Protein AF-A0A2G2V8J3-F1 (afdb_monomer)

Mean predicted aligned error: 16.58 Å

Radius of gyration: 38.77 Å; Cα contacts (8 Å, |Δi|>4): 36; chains: 1; bounding box: 82×84×85 Å

pLDDT: mean 80.0, std 15.01, range [38.22, 96.44]

Organism: Capsicum baccatum (NCBI:txid33114)

Secondary structure (DSSP, 8-state):
-EE--TT--PPEESS-HHHHHHHHHHHHHHHTTTHHHHHHHHHHHHHHHHHHHHHHHHHHHHHHHHHHHHHHHHHHHTTSS-GGGS-HHHHHHHHHHHHHHHHHHHHHHHHHHHHHHHHHTTS------------

Structure (mmCIF, N/CA/C/O backbone):
data_AF-A0A2G2V8J3-F1
#
_entry.id   AF-A0A2G2V8J3-F1
#
loop_
_atom_site.group_PDB
_atom_site.id
_atom_site.type_symbol
_atom_site.label_atom_id
_atom_site.label_alt_id
_atom_site.label_comp_id
_atom_site.label_asym_id
_atom_site.label_entity_id
_atom_site.label_seq_id
_atom_site.pdbx_PDB_ins_code
_atom_site.Cartn_x
_atom_site.Cartn_y
_atom_site.Cartn_z
_atom_site.occupancy
_atom_site.B_iso_or_equiv
_atom_site.auth_seq_id
_atom_site.auth_comp_id
_atom_site.auth_asym_id
_atom_site.auth_atom_id
_atom_site.pdbx_PDB_model_num
ATOM 1 N N . MET A 1 1 ? 18.088 -3.657 -42.955 1.00 77.06 1 MET A N 1
ATOM 2 C CA . MET A 1 1 ? 17.715 -4.790 -42.081 1.00 77.06 1 MET A CA 1
ATOM 3 C C . MET A 1 1 ? 18.336 -6.025 -42.692 1.00 77.06 1 MET A C 1
ATOM 5 O O . MET A 1 1 ? 18.306 -6.127 -43.914 1.00 77.06 1 MET A O 1
ATOM 9 N N . PHE A 1 2 ? 18.952 -6.873 -41.874 1.00 82.31 2 PHE A N 1
ATOM 10 C CA . PHE A 1 2 ? 19.597 -8.106 -42.318 1.00 82.31 2 PHE A CA 1
ATOM 11 C C . PHE A 1 2 ? 18.751 -9.293 -41.880 1.00 82.31 2 PHE A C 1
ATOM 13 O O . PHE A 1 2 ? 18.288 -9.318 -40.740 1.00 82.31 2 PHE A O 1
ATOM 20 N N . PHE A 1 3 ? 18.558 -10.244 -42.781 1.00 80.12 3 PHE A N 1
ATOM 21 C CA . PHE A 1 3 ? 17.902 -11.509 -42.501 1.00 80.12 3 PHE A CA 1
ATOM 22 C C . PHE A 1 3 ? 18.919 -12.619 -42.737 1.00 80.12 3 PHE A C 1
ATOM 24 O O . PHE A 1 3 ? 19.549 -12.674 -43.794 1.00 80.12 3 PHE A O 1
ATOM 31 N N . PHE A 1 4 ? 19.087 -13.464 -41.726 1.00 80.56 4 PHE A N 1
ATOM 32 C CA . PHE A 1 4 ? 19.989 -14.604 -41.762 1.00 80.56 4 PHE A CA 1
ATOM 33 C C . PHE A 1 4 ? 19.150 -15.870 -41.684 1.00 80.56 4 PHE A C 1
ATOM 35 O O . PHE A 1 4 ? 18.412 -16.061 -40.716 1.00 80.56 4 PHE A O 1
ATOM 42 N N . THR A 1 5 ? 19.266 -16.720 -42.697 1.00 79.56 5 THR A N 1
ATOM 43 C CA . THR A 1 5 ? 18.651 -18.046 -42.693 1.00 79.56 5 THR A CA 1
ATOM 44 C C . THR A 1 5 ? 19.705 -19.049 -42.222 1.00 79.56 5 THR A C 1
ATOM 46 O O . THR A 1 5 ? 20.766 -19.134 -42.842 1.00 79.56 5 THR A O 1
ATOM 49 N N . PRO A 1 6 ? 19.477 -19.796 -41.126 1.00 73.50 6 PRO A N 1
ATOM 50 C CA . PRO A 1 6 ? 20.448 -20.774 -40.641 1.00 73.50 6 PRO A CA 1
ATOM 51 C C . PRO A 1 6 ? 20.779 -21.816 -41.721 1.00 73.50 6 PRO A C 1
ATOM 53 O O . PRO A 1 6 ? 19.875 -22.447 -42.262 1.00 73.50 6 PRO A O 1
ATOM 56 N N . GLY A 1 7 ? 22.067 -21.999 -42.024 1.00 77.75 7 GLY A N 1
ATOM 57 C CA . GLY A 1 7 ? 22.545 -22.952 -43.037 1.00 77.75 7 GLY A CA 1
ATOM 58 C C . GLY A 1 7 ? 22.654 -22.399 -44.463 1.00 77.75 7 GLY A C 1
ATOM 59 O O . GLY A 1 7 ? 23.216 -23.078 -45.317 1.00 77.75 7 GLY A O 1
ATOM 60 N N . ASP A 1 8 ? 22.189 -21.173 -44.712 1.00 77.19 8 ASP A N 1
ATOM 61 C CA . ASP A 1 8 ? 22.375 -20.472 -45.984 1.00 77.19 8 ASP A CA 1
ATOM 62 C C . ASP A 1 8 ? 23.492 -19.424 -45.845 1.00 77.19 8 ASP A C 1
ATOM 64 O O . ASP A 1 8 ? 23.569 -18.698 -44.851 1.00 77.19 8 ASP A O 1
ATOM 68 N N . GLN A 1 9 ? 24.383 -19.352 -46.834 1.00 72.56 9 GLN A N 1
ATOM 69 C CA . GLN A 1 9 ? 25.459 -18.353 -46.866 1.00 72.56 9 GLN A CA 1
ATOM 70 C C . GLN A 1 9 ? 24.984 -17.011 -47.438 1.00 72.56 9 GLN A C 1
ATOM 72 O O . GLN A 1 9 ? 25.687 -16.005 -47.319 1.00 72.56 9 GLN A O 1
ATOM 77 N N . ASN A 1 10 ? 23.792 -16.971 -48.039 1.00 76.00 10 ASN A N 1
ATOM 78 C CA . ASN A 1 10 ? 23.247 -15.755 -48.619 1.00 76.00 10 ASN A CA 1
ATOM 79 C C . ASN A 1 10 ? 22.526 -14.901 -47.575 1.00 76.00 10 ASN A C 1
ATOM 81 O O . ASN A 1 10 ? 21.530 -15.293 -46.969 1.00 76.00 10 ASN A O 1
ATOM 85 N N . ILE A 1 11 ? 23.019 -13.676 -47.404 1.00 78.38 11 ILE A N 1
ATOM 86 C CA . ILE A 1 11 ? 22.419 -12.679 -46.522 1.00 78.38 11 ILE A CA 1
ATOM 87 C C . ILE A 1 11 ? 21.418 -11.858 -47.335 1.00 78.38 11 ILE A C 1
ATOM 89 O O . ILE A 1 11 ? 21.801 -11.142 -48.263 1.00 78.38 11 ILE A O 1
ATOM 93 N N . PHE A 1 12 ? 20.141 -11.895 -46.954 1.00 83.44 12 PHE A N 1
ATOM 94 C CA . PHE A 1 12 ? 19.150 -10.990 -47.529 1.00 83.44 12 PHE A CA 1
ATOM 95 C C . PHE A 1 12 ? 19.192 -9.640 -46.803 1.00 83.44 12 PHE A C 1
ATOM 97 O O . PHE A 1 12 ? 19.052 -9.555 -45.577 1.00 83.44 12 PHE A O 1
ATOM 104 N N . ALA A 1 13 ? 19.390 -8.566 -47.567 1.00 85.25 13 ALA A N 1
ATOM 105 C CA . ALA A 1 13 ? 19.515 -7.213 -47.044 1.00 85.25 13 ALA A CA 1
ATOM 106 C C . ALA A 1 13 ? 18.513 -6.268 -47.714 1.00 85.25 13 ALA A C 1
ATOM 108 O O . ALA A 1 13 ? 18.582 -6.016 -48.914 1.00 85.25 13 ALA A O 1
ATOM 109 N N . TRP A 1 14 ? 17.615 -5.694 -46.909 1.00 81.81 14 TRP A N 1
ATOM 110 C CA . TRP A 1 14 ? 16.619 -4.720 -47.364 1.00 81.81 14 TRP A CA 1
ATOM 111 C C . TRP A 1 14 ? 16.950 -3.298 -46.876 1.00 81.81 14 TRP A C 1
ATOM 113 O O . TRP A 1 14 ? 17.264 -3.128 -45.681 1.00 81.81 14 TRP A O 1
ATOM 123 N N . PRO A 1 15 ? 16.833 -2.258 -47.731 1.00 83.69 15 PRO A N 1
ATOM 124 C CA . PRO A 1 15 ? 16.430 -2.292 -49.153 1.00 83.69 15 PRO A CA 1
ATOM 125 C C . PRO A 1 15 ? 17.552 -2.712 -50.114 1.00 83.69 15 PRO A C 1
ATOM 127 O O . PRO A 1 15 ? 17.286 -3.163 -51.219 1.00 83.69 15 PRO A O 1
ATOM 130 N N . SER A 1 16 ? 18.806 -2.573 -49.691 1.00 88.75 16 SER A N 1
ATOM 131 C CA . SER A 1 16 ? 19.978 -3.117 -50.375 1.00 88.75 16 SER A CA 1
ATOM 132 C C . SER A 1 16 ? 21.076 -3.405 -49.358 1.00 88.75 16 SER A C 1
ATOM 134 O O . SER A 1 16 ? 21.029 -2.904 -48.228 1.00 88.75 16 SER A O 1
ATOM 136 N N . LEU A 1 17 ? 22.090 -4.176 -49.758 1.00 85.88 17 LEU A N 1
ATOM 137 C CA . LEU A 1 17 ? 23.235 -4.494 -48.905 1.00 85.88 17 LEU A CA 1
ATOM 138 C C . LEU A 1 17 ? 23.940 -3.231 -48.398 1.00 85.88 17 LEU A C 1
ATOM 140 O O . LEU A 1 17 ? 24.174 -3.099 -47.197 1.00 85.88 17 LEU A O 1
ATOM 144 N N . THR A 1 18 ? 24.206 -2.272 -49.287 1.00 88.31 18 THR A N 1
ATOM 145 C CA . THR A 1 18 ? 24.854 -0.999 -48.943 1.00 88.31 18 THR A CA 1
ATOM 146 C C . THR A 1 18 ? 24.011 -0.195 -47.963 1.00 88.31 18 THR A C 1
ATOM 148 O O . THR A 1 18 ? 24.503 0.200 -46.913 1.00 88.31 18 THR A O 1
ATOM 151 N N . GLN A 1 19 ? 22.711 -0.033 -48.232 1.00 87.62 19 GLN A N 1
ATOM 152 C CA . GLN A 1 19 ? 21.832 0.738 -47.350 1.00 87.62 19 GLN A CA 1
ATOM 153 C C . GLN A 1 19 ? 21.640 0.066 -45.986 1.00 87.62 19 GLN A C 1
ATOM 155 O O . GLN A 1 19 ? 21.563 0.745 -44.963 1.00 87.62 19 GLN A O 1
ATOM 160 N N . ALA A 1 20 ? 21.550 -1.264 -45.941 1.00 86.88 20 ALA A N 1
ATOM 161 C CA . ALA A 1 20 ? 21.484 -2.005 -44.687 1.00 86.88 20 ALA A CA 1
ATOM 162 C C . ALA A 1 20 ? 22.793 -1.876 -43.893 1.00 86.88 20 ALA A C 1
ATOM 164 O O . ALA A 1 20 ? 22.743 -1.655 -42.682 1.00 86.88 20 ALA A O 1
ATOM 165 N N . THR A 1 21 ? 23.936 -1.945 -44.576 1.00 87.44 21 THR A N 1
ATOM 166 C CA . THR A 1 21 ? 25.267 -1.765 -43.984 1.00 87.44 21 THR A CA 1
ATOM 167 C C . THR A 1 21 ? 25.442 -0.354 -43.434 1.00 87.44 21 THR A C 1
ATOM 169 O O . THR A 1 21 ? 25.828 -0.207 -42.279 1.00 87.44 21 THR A O 1
ATOM 172 N N . ASP A 1 22 ? 25.085 0.681 -44.196 1.00 88.56 22 ASP A N 1
ATOM 173 C CA . ASP A 1 22 ? 25.163 2.076 -43.751 1.00 88.56 22 ASP A CA 1
ATOM 174 C C . ASP A 1 22 ? 24.233 2.343 -42.572 1.00 88.56 22 ASP A C 1
ATOM 176 O O . ASP A 1 22 ? 24.622 3.002 -41.611 1.00 88.56 22 ASP A O 1
ATOM 180 N N . ARG A 1 23 ? 23.021 1.773 -42.575 1.00 83.56 23 ARG A N 1
ATOM 181 C CA . ARG A 1 23 ? 22.119 1.852 -41.416 1.00 83.56 23 ARG A CA 1
ATOM 182 C C . ARG A 1 23 ? 22.731 1.213 -40.175 1.00 83.56 23 ARG A C 1
ATOM 184 O O . ARG A 1 23 ? 22.620 1.797 -39.102 1.00 83.56 23 ARG A O 1
ATOM 191 N N . VAL A 1 24 ? 23.373 0.051 -40.299 1.00 83.19 24 VAL A N 1
ATOM 192 C CA . VAL A 1 24 ? 24.047 -0.599 -39.164 1.00 83.19 24 VAL A CA 1
ATOM 193 C C . VAL A 1 24 ? 25.260 0.207 -38.709 1.00 83.19 24 VAL A C 1
ATOM 195 O O . VAL A 1 24 ? 25.404 0.426 -37.512 1.00 83.19 24 VAL A O 1
ATOM 198 N N . LYS A 1 25 ? 26.082 0.727 -39.625 1.00 84.25 25 LYS A N 1
ATOM 199 C CA . LYS A 1 25 ? 27.210 1.608 -39.286 1.00 84.25 25 LYS A CA 1
ATOM 200 C C . LYS A 1 25 ? 26.745 2.870 -38.562 1.00 84.25 25 LYS A C 1
ATOM 202 O O . LYS A 1 25 ? 27.295 3.201 -37.520 1.00 84.25 25 LYS A O 1
ATOM 207 N N . ASN A 1 26 ? 25.694 3.522 -39.053 1.00 82.38 26 ASN A N 1
ATOM 208 C CA . ASN A 1 26 ? 25.109 4.701 -38.414 1.00 82.38 26 ASN A CA 1
ATOM 209 C C . ASN A 1 26 ? 24.496 4.363 -37.050 1.00 82.38 26 ASN A C 1
ATOM 211 O O . ASN A 1 26 ? 24.645 5.125 -36.099 1.00 82.38 26 ASN A O 1
ATOM 215 N N . TYR A 1 27 ? 23.844 3.204 -36.928 1.00 75.00 27 TYR A N 1
ATOM 216 C CA . TYR A 1 27 ? 23.321 2.718 -35.654 1.00 75.00 27 TYR A CA 1
ATOM 217 C C . TYR A 1 27 ? 24.444 2.475 -34.637 1.00 75.00 27 TYR A C 1
ATOM 219 O O . TYR A 1 27 ? 24.350 2.946 -33.505 1.00 75.00 27 TYR A O 1
ATOM 227 N N . LEU A 1 28 ? 25.526 1.811 -35.044 1.00 76.50 28 LEU A N 1
ATOM 228 C CA . LEU A 1 28 ? 26.697 1.571 -34.199 1.00 76.50 28 LEU A CA 1
ATOM 229 C C . LEU A 1 28 ? 27.420 2.877 -33.845 1.00 76.50 28 LEU A C 1
ATOM 231 O O . LEU A 1 28 ? 27.769 3.075 -32.692 1.00 76.50 28 LEU A O 1
ATOM 235 N N . ALA A 1 29 ? 27.550 3.822 -34.777 1.00 75.75 29 ALA A N 1
ATOM 236 C CA . ALA A 1 29 ? 28.102 5.149 -34.495 1.00 75.75 29 ALA A CA 1
ATOM 237 C C . ALA A 1 29 ? 27.210 5.973 -33.542 1.00 75.75 29 ALA A C 1
ATOM 239 O O . ALA A 1 29 ? 27.697 6.818 -32.793 1.00 75.75 29 ALA A O 1
ATOM 240 N N . SER A 1 30 ? 25.896 5.723 -33.540 1.00 66.81 30 SER A N 1
ATOM 241 C CA . SER A 1 30 ? 24.950 6.338 -32.598 1.00 66.81 30 SER A CA 1
ATOM 242 C C . SER A 1 30 ? 24.929 5.671 -31.214 1.00 66.81 30 SER A C 1
ATOM 244 O O . SER A 1 30 ? 24.360 6.243 -30.273 1.00 66.81 30 SER A O 1
ATOM 246 N N . PHE A 1 31 ? 25.543 4.484 -31.086 1.00 61.97 31 PHE A N 1
ATOM 247 C CA . PHE A 1 31 ? 25.592 3.691 -29.856 1.00 61.97 31 PHE A CA 1
ATOM 248 C C . PHE A 1 31 ? 26.213 4.489 -28.708 1.00 61.97 31 PHE A C 1
ATOM 250 O O . PHE A 1 31 ? 25.623 4.540 -27.633 1.00 61.97 31 PHE A O 1
ATOM 257 N N . ASP A 1 32 ? 27.304 5.208 -28.971 1.00 60.78 32 ASP A N 1
ATOM 258 C CA . ASP A 1 32 ? 28.056 5.923 -27.934 1.00 60.78 32 ASP A CA 1
ATOM 259 C C . ASP A 1 32 ? 27.327 7.133 -27.340 1.00 60.78 32 ASP A C 1
ATOM 261 O O . ASP A 1 32 ? 27.690 7.595 -26.262 1.00 60.78 32 ASP A O 1
ATOM 265 N N . LYS A 1 33 ? 26.305 7.683 -28.014 1.00 64.75 33 LYS A N 1
ATOM 266 C CA . LYS A 1 33 ? 25.722 8.978 -27.606 1.00 64.75 33 LYS A CA 1
ATOM 267 C C . LYS A 1 33 ? 24.239 8.940 -27.278 1.00 64.75 33 LYS A C 1
ATOM 269 O O . LYS A 1 33 ? 23.812 9.644 -26.373 1.00 64.75 33 LYS A O 1
ATOM 274 N N . GLN A 1 34 ? 23.427 8.172 -28.007 1.00 67.69 34 GLN A N 1
ATOM 275 C CA . GLN A 1 34 ? 21.962 8.290 -27.897 1.00 67.69 34 GLN A CA 1
ATOM 276 C C . GLN A 1 34 ? 21.271 7.053 -27.329 1.00 67.69 34 GLN A C 1
ATOM 278 O O . GLN A 1 34 ? 20.183 7.174 -26.762 1.00 67.69 34 GLN A O 1
ATOM 283 N N . ARG A 1 35 ? 21.861 5.864 -27.482 1.00 67.38 35 ARG A N 1
ATOM 284 C CA . ARG A 1 35 ? 21.224 4.615 -27.049 1.00 67.38 35 ARG A CA 1
ATOM 285 C C . ARG A 1 35 ? 21.143 4.487 -25.519 1.00 67.38 35 ARG A C 1
ATOM 287 O O . ARG A 1 35 ? 20.034 4.214 -25.062 1.00 67.38 35 ARG A O 1
ATOM 294 N N . PRO A 1 36 ? 22.206 4.766 -24.733 1.00 73.94 36 PRO A N 1
ATOM 295 C CA . PRO A 1 36 ? 22.116 4.768 -23.272 1.00 73.94 36 PRO A CA 1
ATOM 296 C C . PRO A 1 36 ? 21.069 5.763 -22.767 1.00 73.94 36 PRO A C 1
ATOM 298 O O . PRO A 1 36 ? 20.235 5.409 -21.949 1.00 73.94 36 PRO A O 1
ATOM 301 N N . ILE A 1 37 ? 21.014 6.969 -23.346 1.00 73.00 37 ILE A N 1
ATOM 302 C CA . ILE A 1 37 ? 20.025 7.997 -22.981 1.00 73.00 37 ILE A CA 1
ATOM 303 C C . ILE A 1 37 ? 18.591 7.511 -23.238 1.00 73.00 37 ILE A C 1
ATOM 305 O O . ILE A 1 37 ? 17.707 7.730 -22.415 1.00 73.00 37 ILE A O 1
ATOM 309 N N . LYS A 1 38 ? 18.331 6.859 -24.379 1.00 74.56 38 LYS A N 1
ATOM 310 C CA . LYS A 1 38 ? 17.004 6.292 -24.673 1.00 74.56 38 LYS A CA 1
ATOM 311 C C . LYS A 1 38 ? 16.660 5.131 -23.739 1.00 74.56 38 LYS A C 1
ATOM 313 O O . LYS A 1 38 ? 15.516 5.041 -23.317 1.00 74.56 38 LYS A O 1
ATOM 318 N N . MET A 1 39 ? 17.627 4.270 -23.419 1.00 78.19 39 MET A N 1
ATOM 319 C CA . MET A 1 39 ? 17.439 3.162 -22.477 1.00 78.19 39 MET A CA 1
ATOM 320 C C . MET A 1 39 ? 17.110 3.668 -21.072 1.00 78.19 39 MET A C 1
ATOM 322 O O . MET A 1 39 ? 16.084 3.262 -20.543 1.00 78.19 39 MET A O 1
ATOM 326 N N . VAL A 1 40 ? 17.881 4.626 -20.545 1.00 78.75 40 VAL A N 1
ATOM 327 C CA . VAL A 1 40 ? 17.611 5.272 -19.249 1.00 78.75 40 VAL A CA 1
ATOM 328 C C . VAL A 1 40 ? 16.217 5.902 -19.239 1.00 78.75 40 VAL A C 1
ATOM 330 O O . VAL A 1 40 ? 15.434 5.635 -18.344 1.00 78.75 40 VAL A O 1
ATOM 333 N N . LYS A 1 41 ? 15.822 6.626 -20.297 1.00 84.81 41 LYS A N 1
ATOM 334 C CA . LYS A 1 41 ? 14.460 7.190 -20.392 1.00 84.81 41 LYS A CA 1
ATOM 335 C C . LYS A 1 41 ? 13.353 6.133 -20.357 1.00 84.81 41 LYS A C 1
ATOM 337 O O . LYS A 1 41 ? 12.283 6.389 -19.810 1.00 84.81 41 LYS A O 1
ATOM 342 N N . HIS A 1 42 ? 13.565 4.979 -20.988 1.00 86.75 42 HIS A N 1
ATOM 343 C CA . HIS A 1 42 ? 12.597 3.884 -20.946 1.00 86.75 42 HIS A CA 1
ATOM 344 C C . HI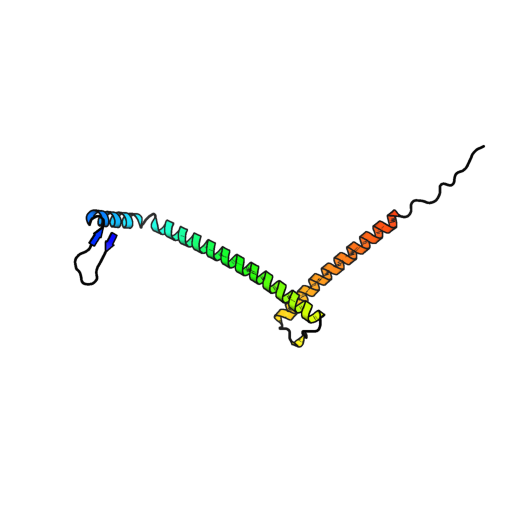S A 1 42 ? 12.556 3.216 -19.572 1.00 86.75 42 HIS A C 1
ATOM 346 O O . HIS A 1 42 ? 11.468 2.904 -19.096 1.00 86.75 42 HIS A O 1
ATOM 352 N N . GLU A 1 43 ? 13.709 3.028 -18.938 1.00 90.19 43 GLU A N 1
ATOM 353 C CA . GLU A 1 43 ? 13.822 2.509 -17.577 1.00 90.19 43 GLU A CA 1
ATOM 354 C C . GLU A 1 43 ? 13.128 3.436 -16.574 1.00 90.19 43 GLU A C 1
ATOM 356 O O . GLU A 1 43 ? 12.236 2.987 -15.859 1.00 90.19 43 GLU A O 1
ATOM 361 N N . ASP A 1 44 ? 13.412 4.740 -16.623 1.00 92.94 44 ASP A N 1
ATOM 362 C CA . ASP A 1 44 ? 12.762 5.763 -15.797 1.00 92.94 44 ASP A CA 1
ATOM 363 C C . ASP A 1 44 ? 11.240 5.759 -15.990 1.00 92.94 44 ASP A C 1
ATOM 365 O O . ASP A 1 44 ? 10.469 5.820 -15.029 1.00 92.94 44 ASP A O 1
ATOM 369 N N . PHE A 1 45 ? 10.783 5.652 -17.243 1.00 91.25 45 PHE A N 1
ATOM 370 C CA . PHE A 1 45 ? 9.359 5.563 -17.548 1.00 91.25 45 PHE A CA 1
ATOM 371 C C . PHE A 1 45 ? 8.731 4.312 -16.928 1.00 91.25 45 PHE A C 1
ATOM 373 O O . PHE A 1 45 ? 7.707 4.417 -16.251 1.00 91.25 45 PHE A O 1
ATOM 380 N N . LEU A 1 46 ? 9.336 3.137 -17.112 1.00 93.62 46 LEU A N 1
ATOM 381 C CA . LEU A 1 46 ? 8.822 1.890 -16.543 1.00 93.62 46 LEU A CA 1
ATOM 382 C C . LEU A 1 46 ? 8.833 1.921 -15.013 1.00 93.62 46 LEU A C 1
ATOM 384 O O . LEU A 1 46 ? 7.847 1.519 -14.394 1.00 93.62 46 LEU A O 1
ATOM 388 N N . GLN A 1 47 ? 9.885 2.470 -14.408 1.00 94.69 47 GLN A N 1
ATOM 389 C CA . GLN A 1 47 ? 9.973 2.653 -12.965 1.00 94.69 47 GLN A CA 1
ATOM 390 C C . GLN A 1 47 ? 8.864 3.581 -12.456 1.00 94.69 47 GLN A C 1
ATOM 392 O O . GLN A 1 47 ? 8.218 3.282 -11.455 1.00 94.69 47 GLN A O 1
ATOM 397 N N . SER A 1 48 ? 8.569 4.671 -13.172 1.00 93.81 48 SER A N 1
ATOM 398 C CA . SER A 1 48 ? 7.473 5.580 -12.812 1.00 93.81 48 SER A CA 1
ATOM 399 C C . SER A 1 48 ? 6.105 4.887 -12.842 1.00 93.81 48 SER A C 1
ATOM 401 O O . SER A 1 48 ? 5.276 5.093 -11.952 1.00 93.81 48 SER A O 1
ATOM 403 N N . VAL A 1 49 ? 5.882 4.008 -13.825 1.00 94.44 49 VAL A N 1
ATOM 404 C CA . VAL A 1 49 ? 4.657 3.209 -13.936 1.00 94.44 49 VAL A CA 1
ATOM 405 C C . VAL A 1 49 ? 4.568 2.211 -12.785 1.00 94.44 49 VAL A C 1
ATOM 407 O O . VAL A 1 49 ? 3.497 2.078 -12.190 1.00 94.44 49 VAL A O 1
ATOM 410 N N . LEU A 1 50 ? 5.673 1.542 -12.446 1.00 95.94 50 LEU A N 1
ATOM 411 C CA . LEU A 1 50 ? 5.736 0.594 -11.335 1.00 95.94 50 LEU A CA 1
ATOM 412 C C . LEU A 1 50 ? 5.430 1.288 -10.005 1.00 95.94 50 LEU A C 1
ATOM 414 O O . LEU A 1 50 ? 4.505 0.872 -9.310 1.00 95.94 50 LEU A O 1
ATOM 418 N N . ASN A 1 51 ? 6.089 2.412 -9.724 1.00 96.44 51 ASN A N 1
ATOM 419 C CA . ASN A 1 51 ? 5.860 3.205 -8.515 1.00 96.44 51 ASN A CA 1
ATOM 420 C C . ASN A 1 51 ? 4.397 3.673 -8.410 1.00 96.44 51 ASN A C 1
ATOM 422 O O . ASN A 1 51 ? 3.791 3.636 -7.339 1.00 96.44 51 ASN A O 1
ATOM 426 N N . ALA A 1 52 ? 3.784 4.085 -9.526 1.00 95.56 52 ALA A N 1
ATOM 427 C CA . ALA A 1 52 ? 2.379 4.487 -9.542 1.00 95.56 52 ALA A CA 1
ATOM 428 C C . ALA A 1 52 ? 1.423 3.313 -9.264 1.00 95.56 52 ALA A C 1
ATOM 430 O O . ALA A 1 52 ? 0.369 3.501 -8.653 1.00 95.56 52 ALA A O 1
ATOM 431 N N . LYS A 1 53 ? 1.758 2.102 -9.723 1.00 95.25 53 LYS A N 1
ATOM 432 C CA . LYS A 1 53 ? 0.981 0.887 -9.438 1.00 95.25 53 LYS A CA 1
ATOM 433 C C . LYS A 1 53 ? 1.137 0.457 -7.983 1.00 95.25 53 LYS A C 1
ATOM 435 O O . LYS A 1 53 ? 0.125 0.192 -7.342 1.00 95.25 53 LYS A O 1
ATOM 440 N N . GLU A 1 54 ? 2.356 0.470 -7.461 1.00 96.38 54 GLU A N 1
ATOM 441 C CA . GLU A 1 54 ? 2.656 0.191 -6.055 1.00 96.38 54 GLU A CA 1
ATOM 442 C C . GLU A 1 54 ? 1.922 1.165 -5.125 1.00 96.38 54 GLU A C 1
ATOM 444 O O . GLU A 1 54 ? 1.237 0.746 -4.195 1.00 96.38 54 GLU A O 1
ATOM 449 N N . GLY A 1 55 ? 1.930 2.464 -5.442 1.00 96.06 55 GLY A N 1
ATOM 450 C CA . GLY A 1 55 ? 1.167 3.463 -4.692 1.00 96.06 55 GLY A CA 1
ATOM 451 C C . GLY A 1 55 ? -0.338 3.171 -4.647 1.00 96.06 55 GLY A C 1
ATOM 452 O O . GLY A 1 55 ? -0.965 3.338 -3.601 1.00 96.06 55 GLY A O 1
ATOM 453 N N . LYS A 1 56 ? -0.925 2.688 -5.751 1.00 95.94 56 LYS A N 1
ATOM 454 C CA . LYS A 1 56 ? -2.343 2.286 -5.795 1.00 95.94 56 LYS A CA 1
ATOM 455 C C . LYS A 1 56 ? -2.618 1.036 -4.961 1.00 95.94 56 LYS A C 1
ATOM 457 O O . LYS A 1 56 ? -3.650 0.987 -4.298 1.00 95.94 56 LYS A O 1
ATOM 462 N N . ILE A 1 57 ? -1.717 0.055 -4.984 1.00 96.31 57 ILE A N 1
ATOM 463 C CA . ILE A 1 57 ? -1.825 -1.159 -4.161 1.00 96.31 57 ILE A CA 1
ATOM 464 C C . ILE A 1 57 ? -1.789 -0.778 -2.681 1.00 96.31 57 ILE A C 1
ATOM 466 O O . ILE A 1 57 ? -2.739 -1.080 -1.968 1.00 96.31 57 ILE A O 1
ATOM 470 N N . ASN A 1 58 ? -0.805 0.020 -2.262 1.00 96.06 58 ASN A N 1
ATOM 471 C CA . ASN A 1 58 ? -0.683 0.488 -0.879 1.00 96.06 58 ASN A CA 1
ATOM 472 C C . ASN A 1 58 ? -1.927 1.264 -0.402 1.00 96.06 58 ASN A C 1
ATOM 474 O O . ASN A 1 58 ? -2.320 1.187 0.761 1.00 96.06 58 ASN A O 1
ATOM 478 N N . GLN A 1 59 ? -2.565 2.047 -1.281 1.00 95.75 59 GLN A N 1
ATOM 479 C CA . GLN A 1 59 ? -3.826 2.725 -0.958 1.00 95.75 59 GLN A CA 1
ATOM 480 C C . GLN A 1 59 ? -4.984 1.738 -0.779 1.00 95.75 59 GLN A C 1
ATOM 482 O O . GLN A 1 59 ? -5.771 1.888 0.156 1.00 95.75 59 GLN A O 1
ATOM 487 N N . LEU A 1 60 ? -5.095 0.743 -1.662 1.00 95.81 60 LEU A N 1
ATOM 488 C CA . LEU A 1 60 ? -6.125 -0.289 -1.569 1.00 95.81 60 LEU A CA 1
ATOM 489 C C . LEU A 1 60 ? -5.945 -1.150 -0.320 1.00 95.81 60 LEU A C 1
ATOM 491 O O . LEU A 1 60 ? -6.928 -1.386 0.373 1.00 95.81 60 LEU A O 1
ATOM 495 N N . GLU A 1 61 ? -4.717 -1.544 0.010 1.00 93.62 61 GLU A N 1
ATOM 496 C CA . GLU A 1 61 ? -4.400 -2.299 1.226 1.00 93.62 61 GLU A CA 1
ATOM 497 C C . GLU A 1 61 ? -4.850 -1.544 2.478 1.00 93.62 61 GLU A C 1
ATOM 499 O O . GLU A 1 61 ? -5.599 -2.092 3.280 1.00 93.62 61 GLU A O 1
ATOM 504 N N . LYS A 1 62 ? -4.543 -0.245 2.590 1.00 93.19 62 LYS A N 1
ATOM 505 C CA . LYS A 1 62 ? -5.023 0.588 3.711 1.00 93.19 62 LYS A CA 1
ATOM 506 C C . LYS A 1 62 ? -6.549 0.653 3.803 1.00 93.19 62 LYS A C 1
ATOM 508 O O . LYS A 1 62 ? -7.107 0.698 4.899 1.00 93.19 62 LYS A O 1
ATOM 513 N N . ILE A 1 63 ? -7.242 0.704 2.664 1.00 94.31 63 ILE A N 1
ATOM 514 C CA . ILE A 1 63 ? -8.713 0.705 2.634 1.00 94.31 63 ILE A CA 1
ATOM 515 C C . ILE A 1 63 ? -9.254 -0.653 3.084 1.00 94.31 63 ILE A C 1
ATOM 517 O O . ILE A 1 63 ? -10.229 -0.692 3.833 1.00 94.31 63 ILE A O 1
ATOM 521 N N . VAL A 1 64 ? -8.642 -1.748 2.631 1.00 93.62 64 VAL A N 1
ATOM 522 C CA . VAL A 1 64 ? -9.019 -3.110 3.017 1.00 93.62 64 VAL A CA 1
ATOM 523 C C . VAL A 1 64 ? -8.801 -3.313 4.511 1.00 93.62 64 VAL A C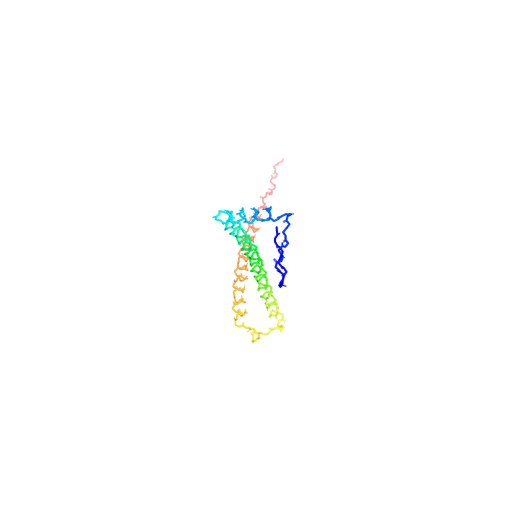 1
ATOM 525 O O . VAL A 1 64 ? -9.757 -3.672 5.187 1.00 93.62 64 VAL A O 1
ATOM 528 N N . GLU A 1 65 ? -7.626 -2.970 5.042 1.00 89.56 65 GLU A N 1
ATOM 529 C CA . GLU A 1 65 ? -7.324 -3.057 6.477 1.00 89.56 65 GLU A CA 1
ATOM 530 C C . GLU A 1 65 ? -8.345 -2.284 7.318 1.00 89.56 65 GLU A C 1
ATOM 532 O O . GLU A 1 65 ? -8.857 -2.790 8.317 1.00 89.56 65 GLU A O 1
ATOM 537 N N . LYS A 1 66 ? -8.703 -1.063 6.896 1.00 89.25 66 LYS A N 1
ATOM 538 C CA . LYS A 1 66 ? -9.720 -0.266 7.591 1.00 89.25 66 LYS A CA 1
ATOM 539 C C . LYS A 1 66 ? -11.093 -0.943 7.568 1.00 89.25 66 LYS A C 1
ATOM 541 O O . LYS A 1 66 ? -11.760 -0.988 8.599 1.00 89.25 66 LYS A O 1
ATOM 546 N N . LYS A 1 67 ? -11.523 -1.454 6.411 1.00 91.06 67 LYS A N 1
ATOM 547 C CA . LYS A 1 67 ? -12.821 -2.132 6.266 1.00 91.06 67 LYS A CA 1
ATOM 548 C C . LYS A 1 67 ? -12.877 -3.437 7.051 1.00 91.06 67 LYS A C 1
ATOM 550 O O . LYS A 1 67 ? -13.901 -3.729 7.654 1.00 91.06 67 LYS A O 1
ATOM 555 N N . GLU A 1 68 ? -11.794 -4.203 7.055 1.00 88.50 68 GLU A N 1
ATOM 556 C CA . GLU A 1 68 ? -11.677 -5.444 7.816 1.00 88.50 68 GLU A CA 1
ATOM 557 C C . GLU A 1 68 ? -11.744 -5.170 9.320 1.00 88.50 68 GLU A C 1
ATOM 559 O O . GLU A 1 68 ? -12.451 -5.862 10.051 1.00 88.50 68 GLU A O 1
A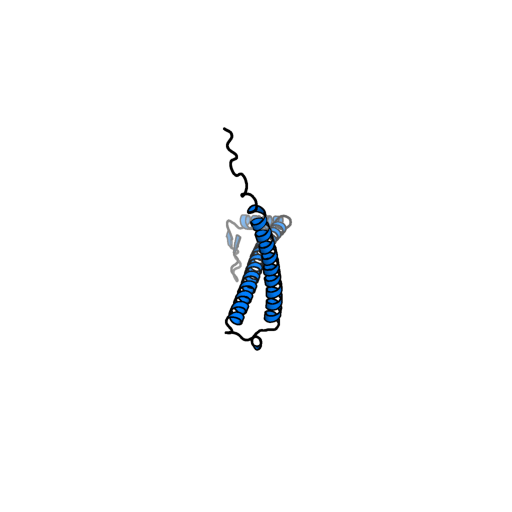TOM 564 N N . LEU A 1 69 ? -11.099 -4.094 9.777 1.00 89.12 69 LEU A N 1
ATOM 565 C CA . LEU A 1 69 ? -11.172 -3.665 11.166 1.00 89.12 69 LEU A CA 1
ATOM 566 C C . LEU A 1 69 ? -12.586 -3.228 11.576 1.00 89.12 69 LEU A C 1
ATOM 568 O O . LEU A 1 69 ? -13.065 -3.621 12.639 1.00 89.12 69 LEU A O 1
ATOM 572 N N . GLU A 1 70 ? -13.262 -2.439 10.738 1.00 87.44 70 GLU A N 1
ATOM 573 C CA . GLU A 1 70 ? -14.657 -2.029 10.956 1.00 87.44 70 GLU A CA 1
ATOM 574 C C . GLU A 1 70 ? -15.607 -3.235 10.957 1.00 87.44 70 GLU A C 1
ATOM 576 O O . GLU A 1 70 ? -16.477 -3.338 11.820 1.00 87.44 70 GLU A O 1
ATOM 581 N N . TYR A 1 71 ? -15.409 -4.182 10.039 1.00 88.69 71 TYR A N 1
ATOM 582 C CA . TYR A 1 71 ? -16.175 -5.424 9.986 1.00 88.69 71 TYR A CA 1
ATOM 583 C C . TYR A 1 71 ? -15.985 -6.263 11.254 1.00 88.69 71 TYR A C 1
ATOM 585 O O . TYR A 1 71 ? -16.967 -6.652 11.884 1.00 88.69 71 TYR A O 1
ATOM 593 N N . ASN A 1 72 ? -14.737 -6.488 11.674 1.00 85.94 72 ASN A N 1
ATOM 594 C CA . ASN A 1 72 ? -14.426 -7.214 12.904 1.00 85.94 72 ASN A CA 1
ATOM 595 C C . ASN A 1 72 ? -15.038 -6.529 14.136 1.00 85.94 72 ASN A C 1
ATOM 597 O O . ASN A 1 72 ? -15.570 -7.208 15.010 1.00 85.94 72 ASN A O 1
ATOM 601 N N . PHE A 1 73 ? -15.013 -5.195 14.196 1.00 85.44 73 PHE A N 1
ATOM 602 C CA . PHE A 1 73 ? -15.668 -4.441 15.262 1.00 85.44 73 PHE A CA 1
ATOM 603 C C . PHE A 1 73 ? -17.184 -4.683 15.292 1.00 85.44 73 PHE A C 1
ATOM 605 O O . PHE A 1 73 ? -17.721 -5.023 16.345 1.00 85.44 73 PHE A O 1
ATOM 612 N N . ASN A 1 74 ? -17.867 -4.568 14.150 1.00 86.88 74 ASN A N 1
ATOM 613 C CA . ASN A 1 74 ? -19.314 -4.789 14.073 1.00 86.88 74 ASN A CA 1
ATOM 614 C C . ASN A 1 74 ? -19.689 -6.220 14.486 1.00 86.88 74 ASN A C 1
ATOM 616 O O . ASN A 1 74 ? -20.605 -6.408 15.280 1.00 86.88 74 ASN A O 1
ATOM 620 N N . GLN A 1 75 ? -18.920 -7.217 14.038 1.00 86.25 75 GLN A N 1
ATOM 621 C CA . GLN A 1 75 ? -19.135 -8.621 14.399 1.00 86.25 75 GLN A CA 1
ATOM 622 C C . GLN A 1 75 ? -18.984 -8.891 15.906 1.00 86.25 75 GLN A C 1
ATOM 624 O O . GLN A 1 75 ? -19.653 -9.775 16.445 1.00 86.25 75 GLN A O 1
ATOM 629 N N . LEU A 1 76 ? -18.116 -8.143 16.598 1.00 85.69 76 LEU A N 1
ATOM 630 C CA . LEU A 1 76 ? -17.983 -8.213 18.057 1.00 85.69 76 LEU A CA 1
ATOM 631 C C . LEU A 1 76 ? -19.158 -7.541 18.768 1.00 85.69 76 LEU A C 1
ATOM 633 O O . LEU A 1 76 ? -19.653 -8.077 19.756 1.00 85.69 76 LEU A O 1
ATOM 637 N N . VAL A 1 77 ? -19.608 -6.382 18.276 1.00 83.56 77 VAL A N 1
ATOM 638 C CA . VAL A 1 77 ? -20.762 -5.655 18.835 1.00 83.56 77 VAL A CA 1
ATOM 639 C C . VAL A 1 77 ? -22.041 -6.482 18.712 1.00 83.56 77 VAL A C 1
ATOM 641 O O . VAL A 1 77 ? -22.823 -6.542 19.656 1.00 83.56 77 VAL A O 1
ATOM 644 N N . GLU A 1 78 ? -22.224 -7.164 17.584 1.00 87.94 78 GLU A N 1
ATOM 645 C CA . GLU A 1 78 ? -23.357 -8.064 17.340 1.00 87.94 78 GLU A CA 1
ATOM 646 C C . GLU A 1 78 ? -23.206 -9.430 18.038 1.00 87.94 78 GLU A C 1
ATOM 648 O O . GLU A 1 78 ? -24.083 -10.283 17.924 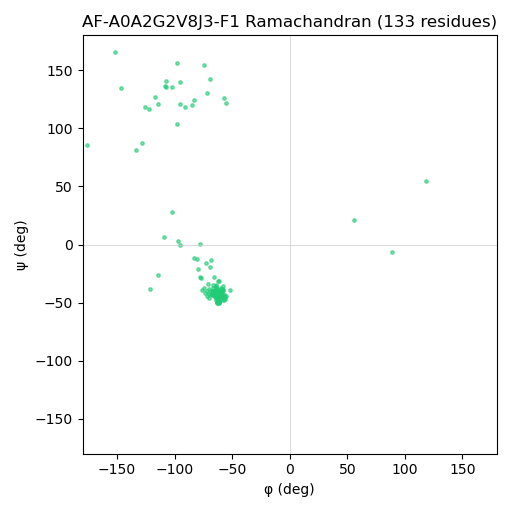1.00 87.94 78 GLU A O 1
ATOM 653 N N . ALA A 1 79 ? -22.109 -9.647 18.777 1.00 82.19 79 ALA A N 1
ATOM 654 C CA . ALA A 1 79 ? -21.773 -10.892 19.473 1.00 82.19 79 ALA A CA 1
ATOM 655 C C . ALA A 1 79 ? -21.723 -12.147 18.571 1.00 82.19 79 ALA A C 1
ATOM 657 O O . ALA A 1 79 ? -21.796 -13.275 19.062 1.00 82.19 79 ALA A O 1
ATOM 658 N N . ILE A 1 80 ? -21.559 -11.963 17.256 1.00 79.19 80 ILE A N 1
ATOM 659 C CA . ILE A 1 80 ? -21.440 -13.042 16.264 1.00 79.19 80 ILE A CA 1
ATOM 660 C C . ILE A 1 80 ? -20.042 -13.672 16.327 1.00 79.19 80 ILE A C 1
ATOM 662 O O . ILE A 1 80 ? -19.903 -14.893 16.227 1.00 79.19 80 ILE A O 1
ATOM 666 N N . LYS A 1 81 ? -19.001 -12.851 16.522 1.00 80.19 81 LYS A N 1
ATOM 667 C CA . LYS A 1 81 ? -17.609 -13.292 16.707 1.00 80.19 81 LYS A CA 1
ATOM 668 C C . LYS A 1 81 ? -17.208 -13.107 18.167 1.00 80.19 81 LYS A C 1
ATOM 670 O O . LYS A 1 81 ? -17.559 -12.108 18.793 1.00 80.19 81 LYS A O 1
ATOM 675 N N . ARG A 1 82 ? -16.447 -14.054 18.718 1.00 82.00 82 ARG A N 1
ATOM 676 C CA . ARG A 1 82 ? -15.908 -13.953 20.083 1.00 82.00 82 ARG A CA 1
ATOM 677 C C . ARG A 1 82 ? -14.459 -13.463 20.079 1.00 82.00 82 ARG A C 1
ATOM 679 O O . ARG A 1 82 ? -13.732 -13.650 19.107 1.00 82.00 82 ARG A O 1
ATOM 686 N N . PHE A 1 83 ? -14.018 -12.877 21.192 1.00 77.94 83 PHE A N 1
ATOM 687 C CA . PHE A 1 83 ? -12.653 -12.356 21.334 1.00 77.94 83 PHE A CA 1
ATOM 688 C C . PHE A 1 83 ? -11.560 -13.428 21.202 1.00 77.94 83 PHE A C 1
ATOM 690 O O . PHE A 1 83 ? -10.483 -13.123 20.702 1.00 77.94 83 PHE A O 1
ATOM 697 N N . ASP A 1 84 ? -11.832 -14.675 21.601 1.00 83.00 84 ASP A N 1
ATOM 698 C CA . ASP A 1 84 ? -10.905 -15.812 21.467 1.00 83.00 84 ASP A CA 1
ATOM 699 C C . ASP A 1 84 ? -10.669 -16.232 20.006 1.00 83.00 84 ASP A C 1
ATOM 701 O O . ASP A 1 84 ? -9.736 -16.976 19.723 1.00 83.00 84 ASP A O 1
ATOM 705 N N . GLN A 1 85 ? -11.496 -15.743 19.080 1.00 84.62 85 GLN A N 1
ATOM 706 C CA . GLN A 1 85 ? -11.403 -16.012 17.644 1.00 84.62 85 GLN A CA 1
ATOM 707 C C . GLN A 1 85 ? -10.664 -14.905 16.877 1.00 84.62 85 GLN A C 1
ATOM 709 O O . GLN A 1 85 ? -10.624 -14.944 15.647 1.00 84.62 85 GLN A O 1
ATOM 714 N N . LEU A 1 86 ? -10.142 -13.892 17.575 1.00 83.62 86 LEU A N 1
ATOM 715 C CA . LEU A 1 86 ? -9.372 -12.810 16.970 1.00 83.62 86 LEU A CA 1
ATOM 716 C C . LEU A 1 86 ? -7.877 -13.095 17.052 1.00 83.62 86 LEU A C 1
ATOM 718 O O . LEU A 1 86 ? -7.358 -13.513 18.088 1.00 83.62 86 LEU A O 1
ATOM 722 N N . GLU A 1 87 ? -7.161 -12.783 15.981 1.00 87.06 87 GLU A N 1
ATOM 723 C CA . GLU A 1 87 ? -5.704 -12.831 15.999 1.00 87.06 87 GLU A CA 1
ATOM 724 C C . GLU A 1 87 ? -5.116 -11.651 16.785 1.00 87.06 87 GLU A C 1
ATOM 726 O O . GLU A 1 87 ? -5.681 -10.558 16.841 1.00 87.06 87 GLU A O 1
ATOM 731 N N . VAL A 1 88 ? -3.906 -11.822 17.331 1.00 87.19 88 VAL A N 1
ATOM 732 C CA . VAL A 1 88 ? -3.196 -10.779 18.103 1.00 87.19 88 VAL A CA 1
ATOM 733 C C . VAL A 1 88 ? -3.110 -9.450 17.341 1.00 87.19 88 VAL A C 1
ATOM 735 O O . VAL A 1 88 ? -3.261 -8.376 17.929 1.00 87.19 88 VAL A O 1
ATOM 738 N N . ARG A 1 89 ? -2.890 -9.509 16.022 1.00 86.94 89 ARG A N 1
ATOM 739 C CA . ARG A 1 89 ? -2.840 -8.324 15.157 1.00 86.94 89 ARG A CA 1
ATOM 740 C C . ARG A 1 89 ? -4.193 -7.611 15.088 1.00 86.94 89 ARG A C 1
ATOM 742 O O . ARG A 1 89 ? -4.226 -6.388 15.211 1.00 86.94 89 ARG A O 1
ATOM 749 N N . GLU A 1 90 ? -5.286 -8.358 14.936 1.00 84.62 90 GLU A N 1
ATOM 750 C CA . GLU A 1 90 ? -6.650 -7.817 14.906 1.00 84.62 90 GLU A CA 1
ATOM 751 C C 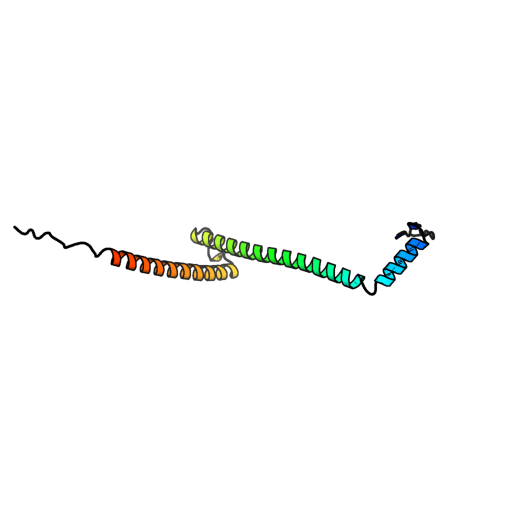. GLU A 1 90 ? -7.015 -7.184 16.252 1.00 84.62 90 GLU A C 1
ATOM 753 O O . GLU A 1 90 ? -7.511 -6.059 16.292 1.00 84.62 90 GLU A O 1
ATOM 758 N N . ILE A 1 91 ? -6.687 -7.854 17.363 1.00 86.44 91 ILE A N 1
ATOM 759 C CA . ILE A 1 91 ? -6.915 -7.342 18.722 1.00 86.44 91 ILE A CA 1
ATOM 760 C C . ILE A 1 91 ? -6.189 -6.006 18.916 1.00 86.44 91 ILE A C 1
ATOM 762 O O . ILE A 1 91 ? -6.784 -5.032 19.381 1.00 86.44 91 ILE A O 1
ATOM 766 N N . LYS A 1 92 ? -4.912 -5.921 18.522 1.00 88.06 92 LYS A N 1
ATOM 767 C CA . LYS A 1 92 ? -4.127 -4.683 18.636 1.00 88.06 92 LYS A CA 1
ATOM 768 C C . LYS A 1 92 ? -4.719 -3.549 17.795 1.00 88.06 92 LYS A C 1
ATOM 770 O O . LYS A 1 92 ? -4.793 -2.412 18.261 1.00 88.06 92 LYS A O 1
ATOM 775 N N . ALA A 1 93 ? -5.153 -3.851 16.573 1.00 87.00 93 ALA A N 1
ATOM 776 C CA . ALA A 1 93 ? -5.802 -2.874 15.708 1.00 87.00 93 ALA A CA 1
ATOM 777 C C . ALA A 1 93 ? -7.136 -2.384 16.302 1.00 87.00 93 ALA A C 1
ATOM 779 O O . ALA A 1 93 ? -7.410 -1.182 16.284 1.00 87.00 93 ALA A O 1
ATOM 780 N N . LEU A 1 94 ? -7.926 -3.279 16.905 1.00 88.25 94 LEU A N 1
ATOM 781 C CA . LEU A 1 94 ? -9.191 -2.935 17.560 1.00 88.25 94 LEU A CA 1
ATOM 782 C C . LEU A 1 94 ? -8.975 -2.039 18.780 1.00 88.25 94 LEU A C 1
ATOM 784 O O . LEU A 1 94 ? -9.687 -1.050 18.933 1.00 88.25 94 LEU A O 1
ATOM 788 N N . ILE A 1 95 ? -7.966 -2.318 19.612 1.00 89.44 95 ILE A N 1
ATOM 789 C CA . ILE A 1 95 ? -7.603 -1.457 20.751 1.00 89.44 95 ILE A CA 1
ATOM 790 C C . ILE A 1 95 ? -7.309 -0.026 20.281 1.00 89.44 95 ILE A C 1
ATOM 792 O O . ILE A 1 95 ? -7.825 0.935 20.857 1.00 89.44 95 ILE A O 1
ATOM 796 N N . ASN A 1 96 ? -6.536 0.127 19.202 1.00 88.75 96 ASN A N 1
ATOM 797 C CA . ASN A 1 96 ? -6.248 1.442 18.630 1.00 88.75 96 ASN A CA 1
ATOM 798 C C . ASN A 1 96 ? -7.522 2.128 18.113 1.00 88.75 96 ASN A C 1
ATOM 800 O O . ASN A 1 96 ? -7.721 3.318 18.357 1.00 88.75 96 ASN A O 1
ATOM 804 N N . LEU A 1 97 ? -8.411 1.384 17.443 1.00 86.88 97 LEU A N 1
ATOM 805 C CA . LEU A 1 97 ? -9.694 1.915 16.979 1.00 86.88 97 LEU A CA 1
ATOM 806 C C . LEU A 1 97 ? -10.555 2.411 18.147 1.00 86.88 97 LEU A C 1
ATOM 808 O O . LEU A 1 97 ? -11.109 3.508 18.073 1.00 86.88 97 LEU A O 1
ATOM 812 N N . PHE A 1 98 ? -10.636 1.644 19.236 1.00 87.56 98 PHE A N 1
ATOM 813 C CA . PHE A 1 98 ? -11.366 2.037 20.439 1.00 87.56 98 PHE A CA 1
ATOM 814 C C . PHE A 1 98 ? -10.822 3.328 21.049 1.00 87.56 98 PHE A C 1
ATOM 816 O O . PHE A 1 98 ? -11.614 4.194 21.418 1.00 87.56 98 PHE A O 1
ATOM 823 N N . ALA A 1 99 ? -9.498 3.486 21.122 1.00 91.00 99 ALA A N 1
ATOM 824 C CA . ALA A 1 99 ? -8.883 4.712 21.625 1.00 91.00 99 ALA A CA 1
ATOM 825 C C . ALA A 1 99 ? -9.286 5.935 20.781 1.00 91.00 99 ALA A C 1
ATOM 827 O O . ALA A 1 99 ? -9.702 6.954 21.331 1.00 91.00 99 ALA A O 1
ATOM 828 N N . VAL A 1 100 ? -9.254 5.809 19.447 1.00 90.12 100 VAL A N 1
ATOM 829 C CA . VAL A 1 100 ? -9.684 6.879 18.531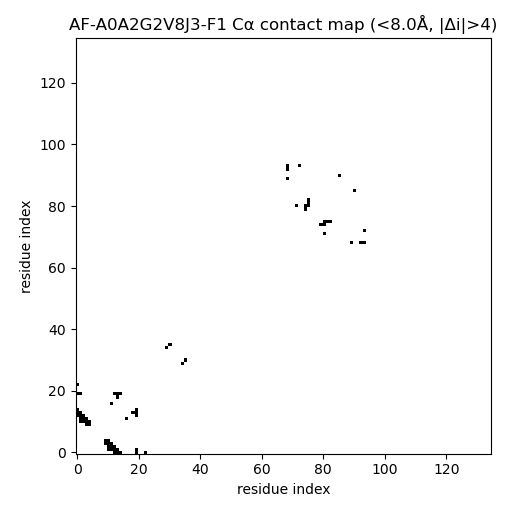 1.00 90.12 100 VAL A CA 1
ATOM 830 C C . VAL A 1 100 ? -11.170 7.197 18.705 1.00 90.12 100 VAL A C 1
ATOM 832 O O . VAL A 1 100 ? -11.541 8.364 18.811 1.00 90.12 100 VAL A O 1
ATOM 835 N N . LYS A 1 101 ? -12.035 6.177 18.757 1.00 87.94 101 LYS A N 1
ATOM 836 C CA . LYS A 1 101 ? -13.484 6.369 18.932 1.00 87.94 101 LYS A CA 1
ATOM 837 C C . LYS A 1 101 ? -13.821 7.009 20.276 1.00 87.94 101 LYS A C 1
ATOM 839 O O . LYS A 1 101 ? -14.695 7.867 20.320 1.00 87.94 101 LYS A O 1
ATOM 844 N N . ARG A 1 102 ? -13.115 6.635 21.346 1.00 92.31 102 ARG A N 1
ATOM 845 C CA . ARG A 1 102 ? -13.279 7.241 22.672 1.00 92.31 102 ARG A CA 1
ATOM 846 C C . ARG A 1 102 ? -12.911 8.723 22.647 1.00 92.31 102 ARG A C 1
ATOM 848 O O . ARG A 1 102 ? -13.741 9.534 23.023 1.00 92.31 102 ARG A O 1
ATOM 855 N N . ALA A 1 103 ? -11.755 9.076 22.085 1.00 93.25 103 ALA A N 1
ATOM 856 C CA . ALA A 1 103 ? -11.357 10.478 21.943 1.00 93.25 103 ALA A CA 1
ATOM 857 C C . ALA A 1 103 ? -12.375 11.300 21.126 1.00 93.25 103 ALA A C 1
ATOM 859 O O . ALA A 1 103 ? -12.685 12.433 21.478 1.00 93.25 103 ALA A O 1
ATOM 860 N N . GLN A 1 104 ? -12.944 10.720 20.060 1.00 93.00 104 GLN A N 1
ATOM 861 C CA . GLN A 1 104 ? -14.016 11.360 19.285 1.00 93.00 104 GLN A CA 1
ATOM 862 C C . GLN A 1 104 ? -15.303 11.567 20.094 1.00 93.00 104 GLN A C 1
ATOM 864 O O . GLN A 1 104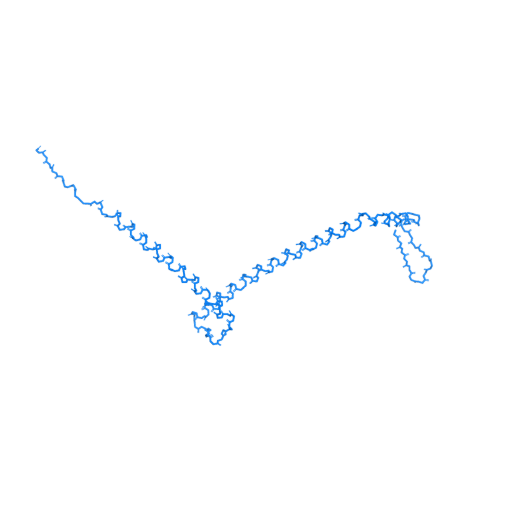 ? -15.991 12.565 19.890 1.00 93.00 104 GLN A O 1
ATOM 869 N N . LEU A 1 105 ? -15.661 10.625 20.970 1.00 93.25 105 LEU A N 1
ATOM 870 C CA . LEU A 1 105 ? -16.821 10.763 21.852 1.00 93.25 105 LEU A CA 1
ATOM 871 C C . LEU A 1 105 ? -16.585 11.825 22.926 1.00 93.25 105 LEU A C 1
ATOM 873 O O . LEU A 1 105 ? -17.471 12.644 23.143 1.00 93.25 105 LEU A O 1
ATOM 877 N N . ASP A 1 106 ? -15.399 11.848 23.532 1.00 94.12 106 ASP A N 1
ATOM 878 C CA . ASP A 1 106 ? -15.027 12.846 24.538 1.00 94.12 106 ASP A CA 1
ATOM 879 C C . ASP A 1 106 ? -15.075 14.265 23.949 1.00 94.12 106 ASP A C 1
ATOM 881 O O . ASP A 1 106 ? -15.592 15.188 24.574 1.00 94.12 106 ASP A O 1
ATOM 885 N N . GLU A 1 107 ? -14.601 14.434 22.712 1.00 93.31 107 GLU A N 1
ATOM 886 C CA . GLU A 1 107 ? -14.674 15.706 21.988 1.00 93.31 107 GLU A CA 1
ATOM 887 C C . GLU A 1 107 ? -16.125 16.135 21.716 1.00 93.31 107 GLU A C 1
ATOM 889 O O . GLU A 1 107 ? -16.502 17.275 21.981 1.00 93.31 107 GLU A O 1
ATOM 894 N N . ARG A 1 108 ? -16.983 15.213 21.257 1.00 91.81 108 ARG A N 1
ATOM 895 C CA . ARG A 1 108 ? -18.415 15.503 21.057 1.00 91.81 108 ARG A CA 1
ATOM 896 C C . ARG A 1 108 ? -19.131 15.836 22.363 1.00 91.81 108 ARG A C 1
ATOM 898 O O . ARG A 1 108 ? -20.037 16.662 22.353 1.00 91.81 108 ARG A O 1
ATOM 905 N N . ALA A 1 109 ? -18.751 15.196 23.467 1.00 91.75 109 ALA A N 1
ATOM 906 C CA . ALA A 1 109 ? -19.326 15.474 24.777 1.00 91.75 109 ALA A CA 1
ATOM 907 C C . ALA A 1 109 ? -18.997 16.901 25.244 1.00 91.75 109 ALA A C 1
ATOM 909 O O . ALA A 1 109 ? -19.884 17.586 25.746 1.00 91.75 109 ALA A O 1
ATOM 910 N N . LYS A 1 110 ? -17.763 17.374 25.014 1.00 91.94 110 LYS A N 1
ATOM 911 C CA . LYS A 1 110 ? -17.377 18.770 25.286 1.00 91.94 110 LYS A CA 1
ATOM 912 C C . LYS A 1 110 ? -18.181 19.757 24.445 1.00 91.94 110 LYS A C 1
ATOM 914 O O . LYS A 1 110 ? -18.796 20.655 25.005 1.00 91.94 110 LYS A O 1
ATOM 919 N N . GLN A 1 111 ? -18.258 19.526 23.132 1.00 89.69 111 GLN A N 1
ATOM 920 C CA . GLN A 1 111 ? -19.023 20.378 22.211 1.00 89.69 111 GLN A CA 1
ATOM 921 C C . GLN A 1 111 ? -20.509 20.455 22.585 1.00 89.69 111 GLN A C 1
ATOM 923 O O . GLN A 1 111 ? -21.126 21.510 22.484 1.00 89.69 111 GLN A O 1
ATOM 928 N N . LEU A 1 112 ? -21.100 19.341 23.031 1.00 86.44 112 LEU A N 1
ATOM 929 C CA . LEU A 1 112 ? -22.484 19.333 23.497 1.00 86.44 112 LEU A CA 1
ATOM 930 C C . LEU A 1 112 ? -22.658 20.190 24.759 1.00 86.44 112 LEU A C 1
ATOM 932 O O . LEU A 1 112 ? -23.625 20.938 24.841 1.00 86.44 112 LEU A O 1
ATOM 936 N N . ASN A 1 113 ? -21.732 20.103 25.716 1.00 82.06 113 ASN A N 1
ATOM 937 C CA . ASN A 1 113 ? -21.803 20.888 26.948 1.00 82.06 113 ASN A CA 1
ATOM 938 C C . ASN A 1 113 ? -21.635 22.397 26.685 1.00 82.06 113 ASN A C 1
ATOM 940 O O . ASN A 1 113 ? -22.384 23.196 27.233 1.00 82.06 113 ASN A O 1
ATOM 944 N N . GLU A 1 114 ? -20.728 22.780 25.782 1.00 77.75 114 GLU A N 1
ATOM 945 C CA . GLU A 1 114 ? -20.527 24.177 25.355 1.00 77.75 114 GLU A CA 1
ATOM 946 C C . GLU A 1 114 ? -21.765 24.760 24.636 1.00 77.75 114 GLU A C 1
ATOM 948 O O . GLU A 1 114 ? -22.137 25.918 24.840 1.00 77.75 114 GLU A O 1
ATOM 953 N N . ASN A 1 115 ? -22.459 23.952 23.827 1.00 65.25 115 ASN A N 1
ATOM 954 C CA . ASN A 1 115 ? -23.699 24.372 23.162 1.00 65.25 115 ASN A CA 1
ATOM 955 C C . ASN A 1 115 ? -24.882 24.511 24.141 1.00 65.25 115 ASN A C 1
ATOM 957 O O . ASN A 1 115 ? -25.719 25.391 23.974 1.00 65.25 115 ASN A O 1
ATOM 961 N N . VAL A 1 116 ? -24.951 23.676 25.182 1.00 61.31 116 VAL A N 1
ATOM 962 C CA . VAL A 1 116 ? -25.989 23.784 26.224 1.00 61.31 116 VAL A CA 1
ATOM 963 C C . VAL A 1 116 ? -25.774 25.024 27.098 1.00 61.31 116 VAL A C 1
ATOM 965 O O . VAL A 1 116 ? -26.739 25.701 27.443 1.00 61.31 116 VAL A O 1
ATOM 968 N N . GLU A 1 117 ? -24.525 25.373 27.418 1.00 57.53 117 GLU A N 1
ATOM 969 C CA . GLU A 1 117 ? -24.206 26.591 28.179 1.00 57.53 117 GLU A CA 1
ATOM 970 C C . GLU A 1 117 ? -24.581 27.876 27.413 1.00 57.53 117 GLU A C 1
ATOM 972 O O . GLU A 1 117 ? -25.067 28.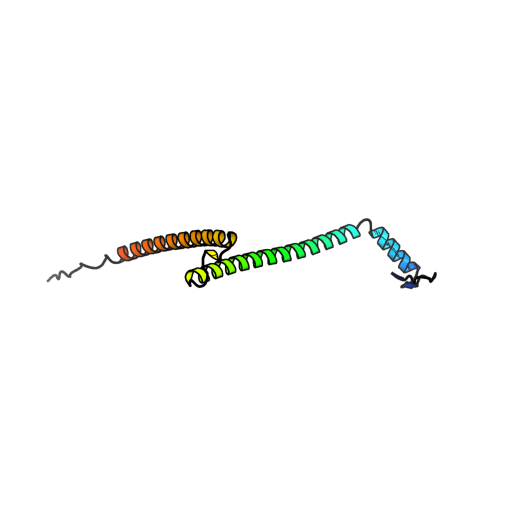833 28.013 1.00 57.53 117 GLU A O 1
ATOM 977 N N . THR A 1 118 ? -24.454 27.887 26.082 1.00 55.22 118 THR A N 1
ATOM 978 C CA . THR A 1 118 ? -24.803 29.054 25.246 1.00 55.22 118 THR A CA 1
ATOM 979 C C . THR A 1 118 ? -26.311 29.232 24.999 1.00 55.22 118 THR A C 1
ATOM 981 O O . THR A 1 118 ? -26.775 30.367 24.848 1.00 55.22 118 THR A O 1
ATOM 984 N N . GLU A 1 119 ? -27.107 28.156 25.007 1.00 54.06 119 GLU A N 1
ATOM 985 C CA . GLU A 1 119 ? -28.579 28.230 24.912 1.00 54.06 119 GLU A CA 1
ATOM 986 C C . GLU A 1 119 ? -29.257 28.655 26.228 1.00 54.06 119 GLU A C 1
ATOM 988 O O . GLU A 1 119 ? -30.319 29.279 26.199 1.00 54.06 119 GLU A O 1
ATOM 993 N N . ILE A 1 120 ? -28.658 28.365 27.389 1.00 52.19 120 ILE A N 1
ATOM 994 C CA . ILE A 1 120 ? -29.217 28.764 28.694 1.00 52.19 120 ILE A CA 1
ATOM 995 C C . ILE A 1 120 ? -29.031 30.274 28.942 1.00 52.19 120 ILE A C 1
ATOM 997 O O . ILE A 1 120 ? -29.955 30.925 29.428 1.00 52.19 120 ILE A O 1
ATOM 1001 N N . ASP A 1 121 ? -27.900 30.856 28.531 1.00 51.69 121 ASP A N 1
ATOM 1002 C CA . ASP A 1 121 ? -27.594 32.287 28.725 1.00 51.69 121 ASP A CA 1
ATOM 1003 C C . ASP A 1 121 ? -28.408 33.237 27.822 1.00 51.69 121 ASP A C 1
ATOM 1005 O O . ASP A 1 121 ? -28.480 34.442 28.072 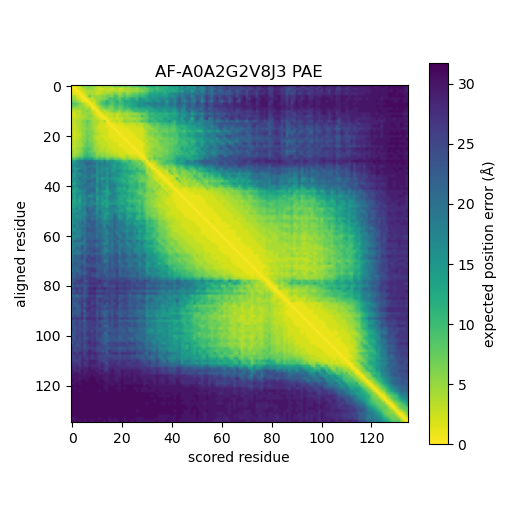1.00 51.69 121 ASP A O 1
ATOM 1009 N N . SER A 1 122 ? -29.043 32.725 26.764 1.00 52.62 122 SER A N 1
ATOM 1010 C CA . SER A 1 122 ? -29.794 33.543 25.800 1.00 52.62 122 SER A CA 1
ATOM 1011 C C . SER A 1 122 ? -31.300 33.638 26.086 1.00 52.62 122 SER A C 1
ATOM 1013 O O . SER A 1 122 ? -32.002 34.363 25.379 1.00 52.62 122 SER A O 1
ATOM 1015 N N . ASN A 1 123 ? -31.801 32.982 27.142 1.00 50.50 123 ASN A N 1
ATOM 1016 C CA . ASN A 1 123 ? -33.234 32.935 27.465 1.00 50.50 123 ASN A CA 1
ATOM 1017 C C . ASN A 1 123 ? -33.651 33.740 28.719 1.00 50.50 123 ASN A C 1
ATOM 1019 O O . ASN A 1 123 ? -34.817 33.683 29.103 1.00 50.50 123 ASN A O 1
ATOM 1023 N N . ASP A 1 124 ? -32.748 34.519 29.336 1.00 49.59 124 ASP A N 1
ATOM 1024 C CA . ASP A 1 124 ? -33.024 35.289 30.572 1.00 49.59 124 ASP A CA 1
ATOM 1025 C C . ASP A 1 124 ? -33.276 36.801 30.356 1.00 49.59 124 ASP A C 1
ATOM 1027 O O . ASP A 1 124 ? -33.026 37.634 31.223 1.00 49.59 124 ASP A O 1
ATOM 1031 N N . TYR A 1 125 ? -33.789 37.201 29.189 1.00 51.34 125 TYR A N 1
ATOM 1032 C CA . TYR A 1 125 ? -34.239 38.582 28.964 1.00 51.34 125 TYR A CA 1
ATOM 1033 C C . TYR A 1 125 ? -35.610 38.619 28.293 1.00 51.34 125 TYR A C 1
ATOM 1035 O O . TYR A 1 125 ? -35.716 38.820 27.086 1.00 51.34 125 TYR A O 1
ATOM 1043 N N . ASN A 1 126 ? -36.669 38.454 29.090 1.00 53.88 126 ASN A N 1
ATOM 1044 C CA . ASN A 1 126 ? -37.895 39.254 28.970 1.00 53.88 126 ASN A CA 1
ATOM 1045 C C . ASN A 1 126 ? -38.903 38.901 30.074 1.00 53.88 126 ASN A C 1
ATOM 1047 O O . ASN A 1 126 ? -39.853 38.158 29.848 1.00 53.88 126 ASN A O 1
ATOM 1051 N N . ASP A 1 127 ? -38.771 39.527 31.241 1.00 49.66 127 ASP A N 1
ATOM 1052 C CA . ASP A 1 127 ? -39.959 39.916 32.003 1.00 49.66 127 ASP A CA 1
ATOM 1053 C C . ASP A 1 127 ? -39.696 41.223 32.760 1.00 49.66 127 ASP A C 1
ATOM 1055 O O . ASP A 1 127 ? -38.646 41.405 33.372 1.00 49.66 127 ASP A O 1
ATOM 1059 N N . GLY A 1 128 ? -40.655 42.149 32.705 1.00 49.31 128 GLY A N 1
ATOM 1060 C CA . GLY A 1 128 ? -40.655 43.325 33.574 1.00 49.31 128 GLY A CA 1
ATOM 1061 C C . GLY A 1 128 ? -40.581 44.702 32.911 1.00 49.31 128 GLY A C 1
ATOM 1062 O O . GLY A 1 128 ? -39.792 45.542 33.335 1.00 49.31 128 GLY A O 1
ATOM 1063 N N . LYS A 1 129 ? -41.490 45.030 31.983 1.00 41.28 129 LYS A N 1
ATOM 1064 C CA . LYS A 1 129 ? -42.019 46.410 31.911 1.00 41.28 129 LYS A CA 1
ATOM 1065 C C . LYS A 1 129 ? -43.545 46.412 31.900 1.00 41.28 129 LYS A C 1
ATOM 1067 O O . LYS A 1 129 ? -44.185 46.426 30.855 1.00 41.28 129 LYS A O 1
ATOM 1072 N N . LYS A 1 130 ? -44.126 46.419 33.105 1.00 42.97 130 LYS A N 1
ATOM 1073 C CA . LYS A 1 130 ? -45.529 46.788 33.326 1.00 42.97 130 LYS A CA 1
ATOM 1074 C C . LYS A 1 130 ? -45.699 48.297 33.135 1.00 42.97 130 LYS A C 1
ATOM 1076 O O . LYS A 1 130 ? -44.960 49.093 33.709 1.00 42.97 130 LYS A O 1
ATOM 1081 N N . ASN A 1 131 ? -46.700 48.645 32.334 1.00 48.66 131 ASN A N 1
ATOM 1082 C CA . ASN A 1 131 ? -47.201 49.993 32.090 1.00 48.66 131 ASN A CA 1
ATOM 1083 C C . ASN A 1 131 ? -47.595 50.704 33.395 1.00 48.66 131 ASN A C 1
ATOM 1085 O O . ASN A 1 131 ? -48.492 50.246 34.101 1.00 48.66 131 ASN A O 1
ATOM 1089 N N . GLY A 1 132 ? -46.980 51.856 33.664 1.00 38.22 132 GLY A N 1
ATOM 1090 C CA . GLY A 1 132 ? -47.516 52.874 34.563 1.00 38.22 132 GLY A CA 1
ATOM 1091 C C . GLY A 1 132 ? -48.207 53.950 33.730 1.00 38.22 132 GLY A C 1
ATOM 1092 O O . GLY A 1 132 ? -47.532 54.746 33.084 1.00 38.22 132 GLY A O 1
ATOM 1093 N N . GLY A 1 133 ? -49.541 53.932 33.701 1.00 40.22 133 GLY A N 1
ATOM 1094 C CA . GLY A 1 133 ? -50.349 54.994 33.104 1.00 40.22 133 GLY A CA 1
ATOM 1095 C C . GLY A 1 133 ? -50.262 56.283 33.921 1.00 40.22 133 GLY A C 1
ATOM 1096 O O . GLY A 1 133 ? -50.218 56.245 35.152 1.00 40.22 133 GLY A O 1
ATOM 1097 N N . HIS A 1 134 ? -50.246 57.420 33.231 1.00 41.88 134 HIS A N 1
ATOM 1098 C CA . HIS A 1 134 ? -50.377 58.738 33.835 1.00 41.88 134 HIS A CA 1
ATOM 1099 C C . HIS A 1 134 ? -51.590 59.444 33.214 1.00 41.88 134 HIS A C 1
ATOM 1101 O O . HIS A 1 134 ? -51.593 59.654 32.006 1.00 41.88 134 HIS A O 1
ATOM 1107 N N . LEU A 1 135 ? -52.564 59.717 34.097 1.00 42.62 135 LEU A N 1
ATOM 1108 C CA . LEU A 1 135 ? -53.688 60.674 34.081 1.00 42.62 135 LEU A CA 1
ATOM 1109 C C . LEU A 1 135 ? -54.578 60.779 32.833 1.00 42.62 135 LEU A C 1
ATOM 1111 O O . LEU A 1 135 ? -54.140 61.348 31.813 1.00 42.62 135 LEU A O 1
#

Sequence (135 aa):
MFFFTPGDQNIFAWPSLTQATDRVKNYLASFDKQRPIKMVKHEDFLQSVLNAKEGKINQLEKIVEKKELEYNFNQLVEAIKRFDQLEVREIKALINLFAVKRAQLDERAKQLNENVETEIDSNDYNDGKKNGGHL

Foldseek 3Di:
DWDDDPPDPDIDDPPDPVVRVVVVVVVVVCVVPPPVVVVVVVVVVVVVVVVVVVVVVVVVVVVVVVVVLVVVVVCVVVVVDDPVPDDPVSVVVNVVVVVVVVVVVVVVVVVVVVVVVVVVVVPPDDDDDDDDDDD

Nearest PDB structures (foldseek):
  6zsj-assembly1_C  TM=3.492E-01  e=5.870E+00  Homo sapiens
  6vyp-assembly2_k  TM=2.413E-01  e=8.346E+00  Homo sapiens

Solvent-accessible surface area (backbone atoms only — not comparable to full-atom values): 7982 Å² total; per-residue (Å²): 73,81,46,81,50,91,94,54,92,68,72,50,36,48,93,31,61,66,58,23,48,50,50,51,52,52,50,59,69,38,46,85,73,50,48,61,58,52,49,51,54,50,51,53,49,53,49,52,53,49,53,55,49,51,54,52,49,57,52,50,50,54,51,48,54,52,50,52,51,52,49,55,50,51,34,44,75,72,62,75,46,59,78,91,78,52,52,73,70,56,50,53,52,48,54,55,50,50,53,54,54,48,54,55,48,55,52,52,52,52,54,50,52,57,52,52,58,57,59,60,72,71,69,81,80,85,84,85,83,80,87,81,85,81,136